Protein AF-A0A7S3NAG6-F1 (afdb_monomer)

Sequence (124 aa):
NKHPSMSYQGVNFAGDEFSNVSKESVNAVTWGIFPSQEVVQPTVVDHTAFFIWSEELFGSIKNDWMSIYERDSHSYKIVKHFHDTYYLVNLVENDFVKGDLEEVILSFISENQQTIDAYEQPIE

Solvent-accessible surface area (backbone atoms only — not comparable to full-atom values): 7537 Å² total; per-residue (Å²): 117,100,62,80,55,53,45,40,41,33,35,34,73,88,65,58,73,48,65,81,64,59,70,87,40,70,45,78,79,40,72,50,85,51,90,100,54,74,79,44,63,90,39,67,52,43,48,54,59,49,55,57,49,47,55,53,50,55,48,42,45,59,66,54,62,34,61,78,38,58,84,88,36,71,69,21,50,52,50,49,47,51,55,68,73,42,68,52,73,51,78,43,64,66,41,84,88,79,58,56,64,63,59,54,51,52,50,50,47,67,75,41,42,73,63,53,62,67,65,69,60,83,87,128

Secondary structure (DSSP, 8-state):
---TTEEEEEEETT--EEESS-TT-EEEEEEE--TTS--EEEEEEEHHHHHHHHHHHHHHIIIIITTTS-TTSHHHHHHHHHHHHPEEEEEEE--TTT--HHHHHHHHHHHTHHHHHHH-----

Nearest PDB structures (foldseek):
  8qa4-assembly1_A  TM=9.204E-01  e=7.992E-10  Homo sapiens
  8qa6-assembly1_A  TM=9.156E-01  e=1.532E-09  Homo sapiens
  8qa5-assembly1_A  TM=9.246E-01  e=1.435E-09  Homo sapiens
  6fcx-assembly1_B  TM=9.054E-01  e=2.263E-09  Homo sapiens
  6fcx-assembly1_A  TM=8.622E-01  e=4.938E-09  Homo sapiens

Radius of gyration: 18.41 Å; Cα contacts (8 Å, |Δi|>4): 133; chains: 1; bounding box: 36×36×54 Å

InterPro domains:
  IPR053806 MTHFR, SAM-binding regulatory domain [PF21895] (4-99)

Mean predicted aligned error: 4.41 Å

Foldseek 3Di:
DVQPQKWKWKAAPVGDIDTPDDQQDKAQPDWDDDPPDDIDRPDIDHNPVVVVVVNVVLVCLVPPVLVVDDCPDLSNLVSVCCRHPDMDMDMDRRPPPPDDVPVVVVVVCVVCVVVVVVVPDRDD

pLDDT: mean 92.98, std 7.91, range [56.28, 98.25]

Organism: NCBI:txid151035

Structure (mmCIF, N/CA/C/O backbone):
data_AF-A0A7S3NAG6-F1
#
_entry.id   AF-A0A7S3NAG6-F1
#
loop_
_atom_site.group_PDB
_atom_site.id
_atom_site.type_symbol
_atom_site.label_atom_id
_atom_site.label_alt_id
_atom_site.label_comp_id
_atom_site.label_asym_id
_atom_site.label_entity_id
_atom_site.label_seq_id
_atom_site.pdbx_PDB_ins_code
_atom_site.Cartn_x
_atom_site.Cartn_y
_atom_site.Cartn_z
_atom_site.occupancy
_atom_site.B_iso_or_equiv
_atom_site.auth_seq_id
_atom_site.auth_comp_id
_atom_site.auth_asym_id
_atom_site.auth_atom_id
_atom_site.pdbx_PDB_model_num
ATOM 1 N N . ASN A 1 1 ? 1.826 16.048 11.172 1.00 59.12 1 ASN A N 1
ATOM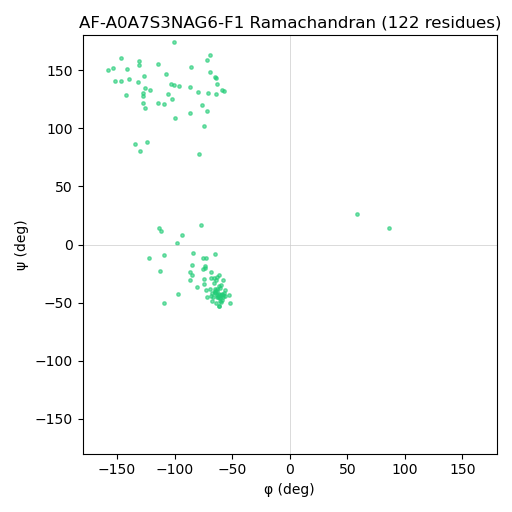 2 C CA . ASN A 1 1 ? 1.139 15.116 10.259 1.00 59.12 1 ASN A CA 1
ATOM 3 C C . ASN A 1 1 ? -0.284 15.635 10.074 1.00 59.12 1 ASN A C 1
ATOM 5 O O . ASN A 1 1 ? -0.927 15.818 11.100 1.00 59.12 1 ASN A O 1
ATOM 9 N N . LYS A 1 2 ? -0.733 15.977 8.850 1.00 76.88 2 LYS A N 1
ATOM 10 C CA . LYS A 1 2 ? -2.092 16.532 8.617 1.00 76.88 2 LYS A CA 1
ATOM 11 C C . LYS A 1 2 ? -3.193 15.518 8.994 1.00 76.88 2 LYS A C 1
ATOM 13 O O . LYS A 1 2 ? -4.246 15.932 9.458 1.00 76.88 2 LYS A O 1
ATOM 18 N N . HIS A 1 3 ? -2.893 14.219 8.899 1.00 87.75 3 HIS A N 1
ATOM 19 C CA . HIS A 1 3 ? -3.796 13.110 9.229 1.00 87.75 3 HIS A CA 1
ATOM 20 C C . HIS A 1 3 ? -3.138 12.195 10.280 1.00 87.75 3 HIS A C 1
ATOM 22 O O . HIS A 1 3 ? -2.383 11.287 9.930 1.00 87.75 3 HIS A O 1
ATOM 28 N N . PRO A 1 4 ? -3.306 12.476 11.586 1.00 90.38 4 PRO A N 1
ATOM 29 C CA . PRO A 1 4 ? -2.617 11.741 12.649 1.00 90.38 4 PRO A CA 1
ATOM 30 C C . PRO A 1 4 ? -3.172 10.329 12.889 1.00 90.38 4 PRO A C 1
ATOM 32 O O . PRO A 1 4 ? -2.468 9.512 13.473 1.00 90.38 4 PRO A O 1
ATOM 35 N N . SER A 1 5 ? -4.404 10.050 12.459 1.00 94.00 5 SER A N 1
ATOM 36 C CA . SER A 1 5 ? -5.065 8.746 12.585 1.00 94.00 5 SER A CA 1
ATOM 37 C C . SER A 1 5 ? -4.706 7.769 11.462 1.00 94.00 5 SER A C 1
ATOM 39 O O . SER A 1 5 ? -5.038 6.591 11.555 1.00 94.00 5 SER A O 1
ATOM 41 N N . MET A 1 6 ? -3.987 8.211 10.429 1.00 94.69 6 MET A N 1
ATOM 42 C CA . MET A 1 6 ? -3.604 7.351 9.316 1.00 94.69 6 MET A CA 1
ATOM 43 C C . MET A 1 6 ? -2.303 6.596 9.571 1.00 94.69 6 MET A C 1
ATOM 45 O O . MET A 1 6 ? -1.284 7.177 9.956 1.00 94.69 6 MET A O 1
ATOM 49 N N . SER A 1 7 ? -2.313 5.311 9.241 1.00 95.56 7 SER A N 1
ATOM 50 C CA . SER A 1 7 ? -1.119 4.495 9.045 1.00 95.56 7 SER A CA 1
ATOM 51 C C . SER A 1 7 ? -0.875 4.301 7.553 1.00 95.56 7 SER A C 1
ATOM 53 O O . SER A 1 7 ? -1.814 4.060 6.799 1.00 95.56 7 SER A O 1
ATOM 55 N N . TYR A 1 8 ? 0.378 4.393 7.121 1.00 95.25 8 TYR A N 1
ATOM 56 C CA . TYR A 1 8 ? 0.769 4.158 5.741 1.00 95.25 8 TYR A CA 1
ATOM 57 C C . TYR A 1 8 ? 2.099 3.422 5.652 1.00 95.25 8 TYR A C 1
ATOM 59 O O . TYR A 1 8 ? 2.982 3.568 6.498 1.00 95.25 8 TYR A O 1
ATOM 67 N N . GLN A 1 9 ? 2.230 2.663 4.574 1.00 96.62 9 GLN A N 1
ATOM 68 C CA . GLN A 1 9 ? 3.449 1.990 4.157 1.00 96.62 9 GLN A CA 1
ATOM 69 C C . GLN A 1 9 ? 3.476 1.961 2.630 1.00 96.62 9 GLN A C 1
ATOM 71 O O . GLN A 1 9 ? 2.438 1.775 1.992 1.00 96.62 9 GLN A O 1
ATOM 76 N N . GLY A 1 10 ? 4.644 2.157 2.039 1.00 97.19 10 GLY A N 1
ATOM 77 C CA . GLY A 1 10 ? 4.810 2.125 0.599 1.00 97.19 10 GLY A CA 1
ATOM 78 C C . GLY A 1 10 ? 6.220 1.746 0.190 1.00 97.19 10 GLY A C 1
ATOM 79 O O . GLY A 1 10 ? 7.174 1.974 0.934 1.00 97.19 10 GLY A O 1
ATOM 80 N N . VAL A 1 11 ? 6.321 1.138 -0.986 1.00 97.81 11 VAL A N 1
ATOM 81 C CA . VAL A 1 11 ? 7.568 0.612 -1.540 1.00 97.81 11 VAL A CA 1
ATOM 82 C C . VAL A 1 11 ? 7.530 0.625 -3.060 1.00 97.81 11 VAL A C 1
ATOM 84 O O . VAL A 1 11 ? 6.493 0.329 -3.656 1.00 97.81 11 VAL A O 1
ATOM 87 N N . ASN A 1 12 ? 8.645 0.972 -3.693 1.00 96.88 12 ASN A N 1
ATOM 88 C CA . ASN A 1 12 ? 8.818 0.819 -5.138 1.00 96.88 12 ASN A CA 1
ATOM 89 C C . ASN A 1 12 ? 9.638 -0.438 -5.465 1.00 9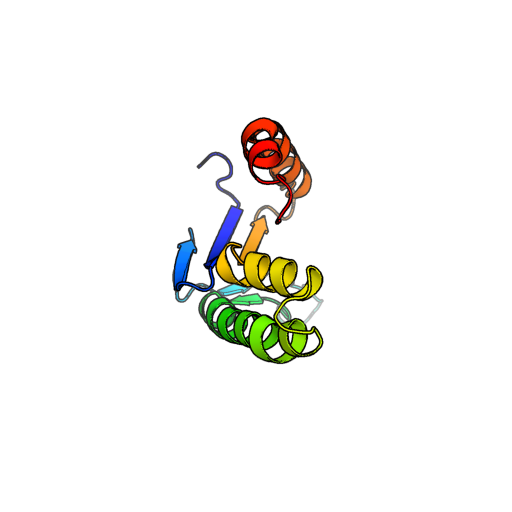6.88 12 ASN A C 1
ATOM 91 O O . ASN A 1 12 ? 10.197 -1.090 -4.584 1.00 96.88 12 ASN A O 1
ATOM 95 N N . PHE A 1 13 ? 9.767 -0.756 -6.751 1.00 95.56 13 PHE A N 1
ATOM 96 C CA . PHE A 1 13 ? 10.580 -1.893 -7.187 1.00 95.56 13 PHE A CA 1
ATOM 97 C C . PHE A 1 13 ? 12.071 -1.770 -6.816 1.00 95.56 13 PHE A C 1
ATOM 99 O O . PHE A 1 13 ? 12.754 -2.781 -6.658 1.00 95.56 13 PHE A O 1
ATOM 106 N N . ALA A 1 14 ? 12.591 -0.548 -6.663 1.00 94.56 14 ALA A N 1
ATOM 107 C CA . ALA A 1 14 ? 13.973 -0.318 -6.244 1.00 94.56 14 ALA A CA 1
ATOM 108 C C . ALA A 1 14 ? 14.217 -0.642 -4.755 1.00 94.56 14 ALA A C 1
ATOM 110 O O . ALA A 1 14 ? 15.374 -0.727 -4.341 1.00 94.56 14 ALA A O 1
ATOM 111 N N . GLY A 1 15 ? 13.151 -0.855 -3.974 1.00 93.25 15 GLY A N 1
ATOM 112 C CA . GLY A 1 15 ? 13.212 -1.105 -2.535 1.00 93.25 15 GLY A CA 1
ATOM 113 C C . GLY A 1 15 ? 13.228 0.168 -1.686 1.00 93.25 15 GLY A C 1
ATOM 114 O O . GLY A 1 15 ? 13.550 0.100 -0.504 1.00 93.25 15 GLY A O 1
ATOM 115 N N . ASP A 1 16 ? 12.895 1.328 -2.258 1.00 96.06 16 ASP A N 1
ATOM 116 C CA . ASP A 1 16 ? 12.742 2.567 -1.498 1.00 96.06 16 ASP A CA 1
ATOM 117 C C . ASP A 1 16 ? 11.457 2.493 -0.661 1.00 96.06 16 ASP A C 1
ATOM 119 O O . ASP A 1 16 ? 10.351 2.436 -1.202 1.00 96.06 16 ASP A O 1
ATOM 123 N N . GLU A 1 17 ? 11.603 2.487 0.666 1.00 95.00 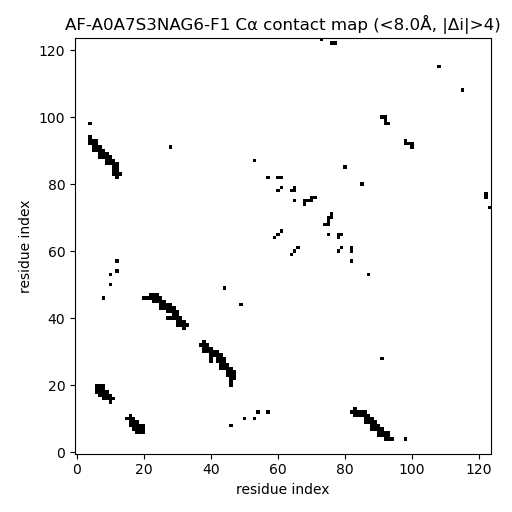17 GLU A N 1
ATOM 124 C CA . GLU A 1 17 ? 10.499 2.337 1.621 1.00 95.00 17 GLU A CA 1
ATOM 125 C C . GLU A 1 17 ? 10.079 3.692 2.223 1.00 95.00 17 GLU A C 1
ATOM 127 O O . GLU A 1 17 ? 10.914 4.480 2.674 1.00 95.00 17 GLU A O 1
ATOM 132 N N . PHE A 1 1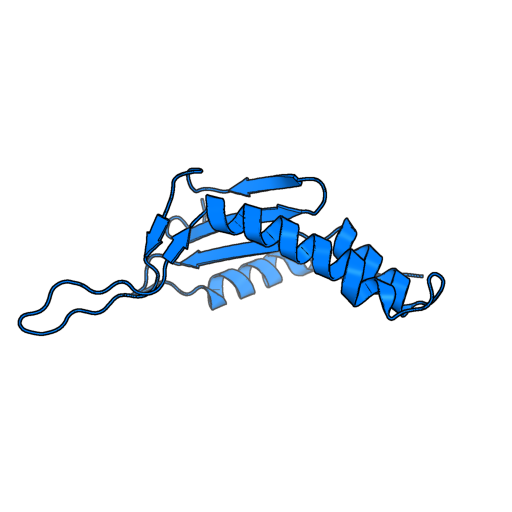8 ? 8.769 3.922 2.341 1.00 94.62 18 PHE A N 1
ATOM 133 C CA . PHE A 1 18 ? 8.185 5.004 3.141 1.00 94.62 18 PHE A CA 1
ATOM 134 C C . PHE A 1 18 ? 7.140 4.439 4.095 1.00 94.62 18 PHE A C 1
ATOM 136 O O . PHE A 1 18 ? 6.253 3.699 3.683 1.00 94.62 18 PHE A O 1
ATOM 143 N N . SER A 1 19 ? 7.211 4.791 5.376 1.00 94.69 19 SER A N 1
ATOM 144 C CA . SER A 1 19 ? 6.280 4.280 6.384 1.00 94.69 19 SER A CA 1
ATOM 145 C C . SER A 1 19 ? 6.206 5.205 7.592 1.00 94.69 19 SER A C 1
ATOM 147 O O . SER A 1 19 ? 7.197 5.845 7.951 1.00 94.69 19 SER A O 1
ATOM 149 N N . ASN A 1 20 ? 5.047 5.239 8.251 1.00 95.12 20 ASN A N 1
ATOM 150 C CA . ASN A 1 20 ? 4.898 5.812 9.591 1.00 95.12 20 ASN A CA 1
ATOM 151 C C . ASN A 1 20 ? 4.583 4.771 10.680 1.00 95.12 20 ASN A C 1
ATOM 153 O O . ASN A 1 20 ? 4.235 5.150 11.799 1.00 95.12 20 ASN A O 1
ATOM 157 N N . VAL A 1 21 ? 4.705 3.481 10.363 1.00 93.19 21 VAL A N 1
ATOM 158 C CA . VAL A 1 21 ? 4.538 2.360 11.298 1.00 93.19 21 VAL A CA 1
ATOM 159 C C . VAL A 1 21 ? 5.859 1.604 11.487 1.00 93.19 21 VAL A C 1
ATOM 161 O O . VAL A 1 21 ? 6.738 1.648 10.625 1.00 93.19 21 VAL A O 1
ATOM 164 N N . SER A 1 22 ? 6.022 0.927 12.629 1.00 92.25 22 SER A N 1
ATOM 165 C CA . SER A 1 22 ? 7.203 0.095 12.908 1.00 92.25 22 SER A CA 1
ATOM 166 C C . SER A 1 22 ? 7.213 -1.188 12.075 1.00 92.25 22 SER A C 1
ATOM 168 O O . SER A 1 22 ? 6.158 -1.661 11.648 1.00 92.25 22 SER A O 1
ATOM 170 N N . LYS A 1 23 ? 8.393 -1.803 11.907 1.00 87.75 23 LYS A N 1
ATOM 171 C CA . LYS A 1 23 ? 8.543 -3.004 11.072 1.00 87.75 23 LYS A CA 1
ATOM 172 C C . LYS A 1 23 ? 7.803 -4.230 11.605 1.00 87.75 23 LYS A C 1
ATOM 174 O O . LYS A 1 23 ? 7.330 -5.063 10.840 1.00 87.75 23 LYS A O 1
ATOM 179 N N . GLU A 1 24 ? 7.642 -4.279 12.918 1.00 91.62 24 GLU A N 1
ATOM 180 C CA . GLU A 1 24 ? 6.958 -5.331 13.664 1.00 91.62 24 GLU A CA 1
ATOM 181 C C . GLU A 1 24 ? 5.477 -4.996 13.919 1.00 91.62 24 GLU A C 1
ATOM 183 O O . GLU A 1 24 ? 4.814 -5.663 14.711 1.00 91.62 24 GLU A O 1
ATOM 188 N N . SER A 1 25 ? 4.958 -3.922 13.308 1.00 92.88 25 SER A N 1
ATOM 189 C CA . SER A 1 25 ? 3.575 -3.490 13.504 1.00 92.88 25 SER A CA 1
ATOM 190 C C . SER A 1 25 ? 2.595 -4.449 12.832 1.00 92.88 25 SER A C 1
ATOM 192 O O . SER A 1 25 ? 2.710 -4.745 11.639 1.00 92.88 25 SER A O 1
ATOM 194 N N . VAL A 1 26 ? 1.584 -4.859 13.597 1.00 95.56 26 VAL A N 1
ATOM 195 C CA . VAL A 1 26 ? 0.423 -5.605 13.112 1.00 95.56 26 VAL A CA 1
ATOM 196 C C . VAL A 1 26 ? -0.827 -4.849 13.540 1.00 95.56 26 VAL A C 1
ATOM 198 O O . VAL A 1 26 ? -1.079 -4.678 14.733 1.00 95.56 26 VAL A O 1
ATOM 201 N N . ASN A 1 27 ? -1.602 -4.383 12.565 1.00 95.69 27 ASN A N 1
ATOM 202 C CA . ASN A 1 27 ? -2.801 -3.586 12.792 1.00 95.69 27 ASN A CA 1
ATOM 203 C C . ASN A 1 27 ? -4.063 -4.394 12.471 1.00 95.69 27 ASN A C 1
ATOM 205 O O . ASN A 1 27 ? -4.236 -4.838 11.339 1.00 95.69 27 ASN A O 1
ATOM 209 N N . ALA A 1 28 ? -4.959 -4.583 13.439 1.00 97.12 28 ALA A N 1
ATOM 210 C CA . ALA A 1 28 ? -6.237 -5.244 13.194 1.00 97.12 28 ALA A CA 1
ATOM 211 C C . ALA A 1 28 ? -7.204 -4.286 12.487 1.00 97.12 28 ALA A C 1
ATOM 213 O O . ALA A 1 28 ? -7.568 -3.249 13.031 1.00 97.12 28 ALA A O 1
ATOM 214 N N . VAL A 1 29 ? -7.652 -4.656 11.285 1.00 96.88 29 VAL A N 1
ATOM 215 C CA . VAL A 1 29 ? -8.547 -3.821 10.454 1.00 96.88 29 VAL A CA 1
ATOM 216 C C . VAL A 1 29 ? -9.962 -4.381 10.355 1.00 96.88 29 VAL A C 1
ATOM 218 O O . VAL A 1 29 ? -10.873 -3.742 9.838 1.00 96.88 29 VAL A O 1
ATOM 221 N N . THR A 1 30 ? -10.177 -5.597 10.845 1.00 97.44 30 THR A N 1
ATOM 222 C CA . THR A 1 30 ? -11.507 -6.188 10.968 1.00 97.44 30 THR A CA 1
ATOM 223 C C . THR A 1 30 ? -11.559 -6.975 12.259 1.00 97.44 30 THR A C 1
ATOM 225 O O . THR A 1 30 ? -10.696 -7.815 12.509 1.00 97.44 30 THR A O 1
ATOM 228 N N . TRP A 1 31 ? -12.579 -6.717 13.072 1.00 97.94 31 TRP A N 1
ATOM 229 C CA . TRP A 1 31 ? -12.824 -7.451 14.304 1.00 97.94 31 TRP A CA 1
ATOM 230 C C . TRP A 1 31 ? -14.321 -7.573 14.589 1.00 97.94 31 TRP A C 1
ATOM 232 O O . TRP A 1 31 ? -15.140 -6.824 14.057 1.00 97.94 31 TRP A O 1
ATOM 242 N N . GLY A 1 32 ? -14.682 -8.532 15.436 1.00 97.69 32 GLY A N 1
ATOM 243 C CA . GLY A 1 32 ? -16.053 -8.793 15.851 1.00 97.69 32 GLY A CA 1
ATOM 244 C C . GLY A 1 32 ? -16.144 -9.127 17.334 1.00 97.69 32 GLY A C 1
ATOM 245 O O . GLY A 1 32 ? -15.282 -9.815 17.886 1.00 97.69 32 GLY A O 1
ATOM 246 N N . ILE A 1 33 ? -17.210 -8.635 17.968 1.00 97.88 33 ILE A N 1
ATOM 247 C CA . ILE A 1 33 ? -17.548 -8.899 19.369 1.00 97.88 33 ILE A CA 1
ATOM 248 C C . ILE A 1 33 ? -18.850 -9.694 19.395 1.00 97.88 33 ILE A C 1
ATOM 250 O O . ILE A 1 33 ? -19.873 -9.224 18.893 1.00 97.88 33 ILE A O 1
ATOM 254 N N . PHE A 1 34 ? -18.819 -10.885 19.992 1.00 97.62 34 PHE A N 1
ATOM 255 C CA . PHE A 1 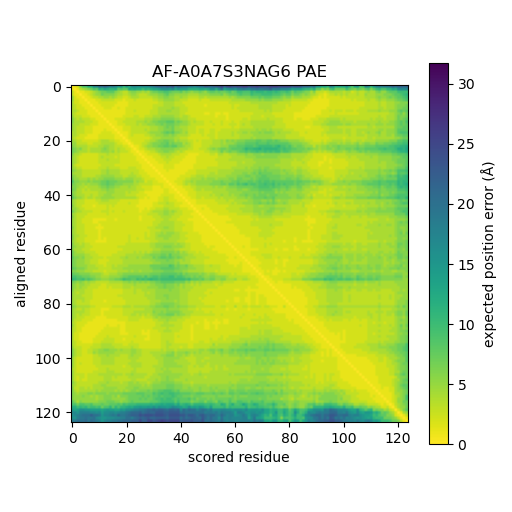34 ? -19.962 -11.794 20.038 1.00 97.62 34 PHE A CA 1
ATOM 256 C C . PHE A 1 34 ? -20.271 -12.217 21.483 1.00 97.62 34 PHE A C 1
ATOM 258 O O . PHE A 1 34 ? -19.349 -12.378 22.285 1.00 97.62 34 PHE A O 1
ATOM 265 N N . PRO A 1 35 ? -21.553 -12.408 21.854 1.00 98.25 35 PRO A N 1
ATOM 266 C CA . PRO A 1 35 ? -21.916 -12.848 23.198 1.00 98.25 35 PRO A CA 1
ATOM 267 C C . PRO A 1 35 ? -21.250 -14.176 23.570 1.00 98.25 35 PRO A C 1
ATOM 269 O O . PRO A 1 35 ? -21.313 -15.139 22.807 1.00 98.25 35 PRO A O 1
ATOM 272 N N . SER A 1 36 ? -20.655 -14.231 24.766 1.00 96.75 36 SER A N 1
ATOM 273 C CA . SER A 1 36 ? -20.010 -15.434 25.315 1.00 96.75 36 SER A CA 1
ATOM 274 C C . SER A 1 36 ? -18.874 -16.007 24.451 1.00 96.75 36 SER A C 1
ATOM 276 O O . SER A 1 36 ? -18.591 -17.200 24.535 1.00 96.75 36 SER A O 1
ATOM 278 N N . GLN A 1 37 ? -18.221 -15.171 23.639 1.00 96.88 37 GLN A N 1
ATOM 279 C CA . GLN A 1 37 ? -17.052 -15.534 22.835 1.00 96.88 37 GLN A CA 1
ATOM 280 C C . GLN A 1 37 ? -15.928 -14.510 23.025 1.00 96.88 37 GLN A C 1
ATOM 282 O O . GLN A 1 37 ? -16.170 -13.373 23.433 1.00 96.88 37 GLN A O 1
ATOM 287 N N . GLU A 1 38 ? -14.695 -14.920 22.737 1.00 97.50 38 GLU A N 1
ATOM 288 C CA . GLU A 1 38 ? -13.550 -14.009 22.679 1.00 97.50 38 GLU A CA 1
ATOM 289 C C . GLU A 1 38 ? -13.649 -13.071 21.466 1.00 97.50 38 GLU A C 1
ATOM 291 O O . GLU A 1 38 ? -14.408 -13.311 20.523 1.00 97.50 38 GLU A O 1
ATOM 296 N N . VAL A 1 39 ? -12.878 -11.982 21.494 1.00 97.19 39 VAL A N 1
ATOM 297 C CA . VAL A 1 39 ? -12.777 -11.060 20.357 1.00 97.19 39 VAL A CA 1
ATOM 298 C C . VAL A 1 39 ? -12.159 -11.790 19.169 1.00 97.19 39 VAL A C 1
ATOM 300 O O . VAL A 1 39 ? -11.098 -12.399 19.293 1.00 97.19 39 VAL A O 1
ATOM 303 N N . VAL A 1 40 ? -12.799 -11.694 18.005 1.00 97.62 40 VAL A N 1
ATOM 304 C CA . VAL A 1 40 ? -12.303 -12.300 16.764 1.00 97.62 40 VAL A CA 1
ATOM 305 C C . VAL A 1 40 ? -11.745 -11.201 15.871 1.00 97.62 40 VAL A C 1
ATOM 307 O O . VAL A 1 40 ? -12.443 -10.227 15.618 1.00 97.62 40 VAL A O 1
ATOM 310 N N . GLN A 1 41 ? -10.521 -11.362 15.368 1.00 96.88 41 GLN A N 1
ATOM 311 C CA . GLN A 1 41 ? -9.853 -10.408 14.471 1.00 96.88 41 GLN A CA 1
ATOM 312 C C . GLN A 1 41 ? -9.286 -11.128 13.234 1.00 96.88 41 GLN A C 1
ATOM 314 O O . GLN A 1 41 ? -8.114 -11.498 13.213 1.00 96.88 41 GLN A O 1
ATOM 319 N N . PRO A 1 42 ? -10.115 -11.420 12.215 1.00 95.81 42 PRO A N 1
ATOM 320 C CA . PRO A 1 42 ? -9.706 -12.290 11.112 1.00 95.81 42 PRO A CA 1
ATOM 321 C C . PRO A 1 42 ? -8.749 -11.620 10.118 1.00 95.81 42 PRO A C 1
ATOM 323 O O . PRO A 1 42 ? -8.047 -12.327 9.399 1.00 95.81 42 PRO A O 1
ATOM 326 N N . THR A 1 43 ? -8.718 -10.284 10.071 1.00 96.69 43 THR A N 1
ATOM 327 C CA . THR A 1 43 ? -7.947 -9.529 9.076 1.00 96.69 43 THR A CA 1
ATOM 328 C C . THR A 1 43 ? -7.052 -8.505 9.755 1.00 96.69 43 THR A C 1
ATOM 330 O O . THR A 1 43 ? -7.515 -7.670 10.539 1.00 96.69 43 THR A O 1
ATOM 333 N N . VAL A 1 44 ? -5.770 -8.546 9.400 1.00 96.81 44 VAL A N 1
ATOM 334 C CA . VAL A 1 44 ? -4.745 -7.627 9.886 1.00 96.81 44 VAL A CA 1
ATOM 335 C C . VAL A 1 44 ? -3.943 -7.060 8.721 1.00 96.81 44 VAL A C 1
ATOM 337 O O . VAL A 1 44 ? -3.812 -7.692 7.674 1.00 96.81 44 VAL A O 1
ATOM 340 N N . VAL A 1 45 ? -3.376 -5.880 8.929 1.00 96.31 45 VAL A N 1
ATOM 341 C CA . VAL A 1 45 ? -2.296 -5.327 8.120 1.00 96.31 45 VAL A CA 1
ATOM 342 C C . VAL A 1 45 ? -0.997 -5.573 8.872 1.00 96.31 45 VAL A C 1
ATOM 344 O O . VAL A 1 45 ? -0.752 -4.965 9.912 1.00 96.31 45 VAL A O 1
ATOM 347 N N . ASP A 1 46 ? -0.188 -6.485 8.347 1.00 96.44 46 ASP A N 1
ATOM 348 C CA . ASP A 1 46 ? 1.151 -6.794 8.842 1.00 96.44 46 ASP A CA 1
ATOM 349 C C . ASP A 1 46 ? 2.189 -6.125 7.931 1.00 96.44 46 ASP A C 1
ATOM 351 O O . ASP A 1 46 ? 2.170 -6.288 6.706 1.00 96.44 46 ASP A O 1
ATOM 355 N N . HIS A 1 47 ? 3.076 -5.334 8.533 1.00 92.62 47 HIS A N 1
ATOM 356 C CA . HIS A 1 47 ? 4.072 -4.561 7.799 1.00 92.62 47 HIS A CA 1
ATOM 357 C C . HIS A 1 47 ? 5.152 -5.436 7.150 1.00 92.62 47 HIS A C 1
ATOM 359 O O . HIS A 1 47 ? 5.567 -5.178 6.023 1.00 92.62 47 HIS A O 1
ATOM 365 N N . THR A 1 48 ? 5.583 -6.499 7.831 1.00 93.94 48 THR A N 1
ATOM 366 C CA . THR A 1 48 ? 6.560 -7.450 7.285 1.00 93.94 48 THR A CA 1
ATOM 367 C C . THR A 1 48 ? 5.938 -8.239 6.136 1.00 93.94 48 THR A C 1
ATOM 369 O O . THR A 1 48 ? 6.548 -8.373 5.074 1.00 93.94 48 THR A O 1
ATOM 372 N N . ALA A 1 49 ? 4.698 -8.704 6.309 1.00 95.38 49 ALA A N 1
ATOM 373 C CA . ALA A 1 49 ? 3.980 -9.421 5.260 1.00 95.38 49 ALA A CA 1
ATOM 374 C C . ALA A 1 49 ? 3.769 -8.556 4.007 1.00 95.38 49 ALA A C 1
ATOM 376 O O . ALA A 1 49 ? 3.856 -9.068 2.894 1.00 95.38 49 ALA A O 1
ATOM 377 N N . PHE A 1 50 ? 3.536 -7.249 4.168 1.00 96.31 50 PHE A N 1
ATOM 378 C CA . PHE A 1 50 ? 3.362 -6.329 3.044 1.00 96.31 50 PHE A CA 1
ATOM 379 C C . PHE A 1 50 ? 4.588 -6.243 2.131 1.00 96.31 50 PHE A C 1
ATOM 381 O O . PHE A 1 50 ? 4.415 -6.258 0.916 1.00 96.31 50 PHE A O 1
ATOM 388 N N . PHE A 1 51 ? 5.806 -6.176 2.677 1.00 94.25 51 PHE A N 1
ATOM 389 C CA . PHE A 1 51 ? 7.013 -6.121 1.841 1.00 94.25 51 PHE A CA 1
ATOM 390 C C . PHE A 1 51 ? 7.356 -7.465 1.204 1.00 94.25 51 PHE A C 1
ATOM 392 O O . PHE A 1 51 ? 7.804 -7.505 0.066 1.00 94.25 51 PHE A O 1
ATOM 399 N N . ILE A 1 52 ? 7.097 -8.578 1.894 1.00 95.38 52 ILE A N 1
ATOM 400 C CA . ILE A 1 52 ? 7.230 -9.902 1.268 1.00 95.38 52 ILE A CA 1
ATOM 401 C C . ILE A 1 52 ? 6.266 -9.997 0.078 1.00 95.38 52 ILE A C 1
ATOM 403 O O . ILE A 1 52 ? 6.651 -10.384 -1.022 1.00 95.38 52 ILE A O 1
ATOM 407 N N . TRP A 1 53 ? 5.018 -9.573 0.279 1.00 96.94 53 TRP A N 1
ATOM 408 C CA . TRP A 1 53 ? 4.018 -9.563 -0.780 1.00 96.94 53 TRP A CA 1
ATOM 409 C C . TRP A 1 53 ? 4.351 -8.579 -1.913 1.00 96.94 53 TRP A C 1
ATOM 411 O O . TRP A 1 53 ? 4.050 -8.859 -3.073 1.00 96.94 53 TRP A O 1
ATOM 421 N N . SER A 1 54 ? 4.988 -7.439 -1.625 1.00 96.56 54 SER A N 1
ATOM 422 C CA . SER A 1 54 ? 5.370 -6.482 -2.667 1.00 96.56 54 SER A CA 1
ATOM 423 C C . SER A 1 54 ? 6.416 -7.064 -3.620 1.00 96.56 54 SER A C 1
ATOM 425 O O . SER A 1 54 ? 6.288 -6.888 -4.832 1.00 96.56 54 SER A O 1
ATOM 427 N N . GLU A 1 55 ? 7.402 -7.807 -3.108 1.00 95.94 55 GLU A N 1
ATOM 428 C CA . GLU A 1 55 ? 8.386 -8.518 -3.932 1.00 95.94 55 GLU A CA 1
ATOM 429 C C . GLU A 1 55 ? 7.706 -9.524 -4.873 1.00 95.94 55 GLU A C 1
ATOM 431 O O . GLU A 1 55 ? 8.026 -9.582 -6.065 1.00 95.94 55 GLU A O 1
ATOM 436 N N . GLU A 1 56 ? 6.723 -10.272 -4.364 1.00 96.69 56 GLU A N 1
ATOM 437 C CA . GLU A 1 56 ? 5.922 -11.206 -5.160 1.00 96.69 56 GLU A CA 1
ATOM 438 C C . GLU A 1 56 ? 5.099 -10.486 -6.239 1.00 96.69 56 GLU A C 1
ATOM 440 O O . GLU A 1 56 ? 5.067 -10.927 -7.394 1.00 96.69 56 GLU A O 1
ATOM 445 N N . LEU A 1 57 ? 4.465 -9.358 -5.899 1.00 96.56 57 LEU A N 1
ATOM 446 C CA . LEU A 1 57 ? 3.686 -8.551 -6.837 1.00 96.56 57 LEU A CA 1
ATOM 447 C C . LEU A 1 57 ? 4.563 -8.019 -7.975 1.00 96.56 57 LEU A C 1
ATOM 449 O O . LEU A 1 57 ? 4.238 -8.227 -9.146 1.00 96.56 57 LEU A O 1
ATOM 453 N N . PHE A 1 58 ? 5.678 -7.356 -7.656 1.00 97.06 58 PHE A N 1
ATOM 454 C CA . PHE A 1 58 ? 6.582 -6.824 -8.678 1.00 97.06 58 PHE A CA 1
ATOM 455 C C . PHE A 1 58 ? 7.188 -7.946 -9.528 1.00 97.06 58 PHE A C 1
ATOM 457 O O . PHE A 1 58 ? 7.246 -7.837 -10.756 1.00 97.06 58 PHE A O 1
ATOM 464 N N . GLY A 1 59 ? 7.548 -9.071 -8.901 1.00 96.25 59 GLY A N 1
ATOM 465 C CA . GLY A 1 59 ? 7.969 -10.280 -9.602 1.00 96.25 59 GLY A CA 1
ATOM 466 C C . GLY A 1 59 ? 6.919 -10.780 -10.599 1.00 96.25 59 GLY A C 1
ATOM 467 O O . GLY A 1 59 ? 7.266 -11.079 -11.741 1.00 96.25 59 GLY A O 1
ATOM 468 N N . SER A 1 60 ? 5.644 -10.809 -10.208 1.00 96.69 60 SER A N 1
ATOM 469 C CA . SER A 1 60 ? 4.529 -11.243 -11.065 1.00 96.69 60 SER A CA 1
ATOM 470 C C . SER A 1 60 ? 4.286 -10.273 -12.223 1.00 96.69 60 SER A C 1
ATOM 472 O O . SER A 1 60 ? 4.121 -10.691 -13.369 1.00 96.69 60 SER A O 1
ATOM 474 N N . ILE A 1 61 ? 4.352 -8.960 -11.976 1.00 96.19 61 ILE A N 1
ATOM 475 C CA . ILE A 1 61 ? 4.242 -7.954 -13.042 1.00 96.19 61 ILE A CA 1
ATOM 476 C C . ILE A 1 61 ? 5.337 -8.186 -14.096 1.00 96.19 61 ILE A C 1
ATOM 478 O O . ILE A 1 61 ? 5.061 -8.211 -15.296 1.00 96.19 61 ILE A O 1
ATOM 482 N N . LYS A 1 62 ? 6.577 -8.423 -13.663 1.00 94.62 62 LYS A N 1
ATOM 483 C CA . LYS A 1 62 ? 7.708 -8.641 -14.570 1.00 94.62 62 LYS A CA 1
ATOM 484 C C . LYS A 1 62 ? 7.672 -9.986 -15.293 1.00 94.62 62 LYS A C 1
ATOM 486 O O . LYS A 1 62 ? 7.964 -10.046 -16.486 1.00 94.62 62 LYS A O 1
ATOM 491 N N . ASN A 1 63 ? 7.385 -11.068 -14.578 1.00 95.94 63 ASN A N 1
ATOM 492 C CA . ASN A 1 63 ? 7.514 -12.422 -15.114 1.00 95.94 63 ASN A CA 1
ATOM 493 C C . ASN A 1 63 ? 6.253 -12.879 -15.851 1.00 95.94 63 ASN A C 1
ATOM 495 O O . ASN A 1 63 ? 6.364 -13.609 -16.837 1.00 95.94 63 ASN A O 1
ATOM 499 N N . ASP A 1 64 ? 5.082 -12.398 -15.435 1.00 96.00 64 ASP A N 1
ATOM 500 C CA . ASP A 1 64 ? 3.799 -12.853 -15.964 1.00 96.00 64 ASP A CA 1
ATOM 501 C C . ASP A 1 64 ? 3.151 -11.775 -16.835 1.00 96.00 64 ASP A C 1
ATOM 503 O O . ASP A 1 64 ? 2.779 -12.041 -17.973 1.00 96.00 64 ASP A O 1
ATOM 507 N N . TRP A 1 65 ? 3.039 -10.533 -16.352 1.00 95.94 65 TRP A N 1
ATOM 508 C CA . TRP A 1 65 ? 2.280 -9.508 -17.085 1.00 95.94 65 TRP A CA 1
ATOM 509 C C . TRP A 1 65 ? 3.075 -8.878 -18.221 1.00 95.94 65 TRP A C 1
ATOM 511 O O . TRP A 1 65 ? 2.514 -8.562 -19.262 1.00 95.94 65 TRP A O 1
ATOM 521 N N . MET A 1 66 ? 4.379 -8.677 -18.057 1.00 96.25 66 MET A N 1
ATOM 522 C CA . MET A 1 66 ? 5.213 -8.175 -19.149 1.00 96.25 66 MET A CA 1
ATOM 523 C C . MET A 1 66 ? 5.470 -9.256 -20.204 1.00 96.25 66 MET A C 1
ATOM 525 O O . MET A 1 66 ? 5.628 -8.934 -21.378 1.00 96.25 66 MET A O 1
ATOM 529 N N . SER A 1 67 ? 5.501 -10.537 -19.819 1.00 95.69 67 SER A N 1
ATOM 530 C CA . SER A 1 67 ? 5.893 -11.628 -20.721 1.00 95.69 67 SER A CA 1
ATOM 531 C C . SER A 1 67 ? 4.843 -11.983 -21.776 1.00 95.69 67 SER A C 1
ATOM 533 O O . SER A 1 67 ? 5.202 -12.563 -22.801 1.00 95.69 67 SER A O 1
ATOM 535 N N . ILE A 1 68 ? 3.576 -11.595 -21.582 1.00 96.94 68 ILE A N 1
ATOM 536 C CA . ILE A 1 68 ? 2.512 -11.783 -22.585 1.00 96.94 68 ILE A CA 1
ATOM 537 C C . ILE A 1 68 ? 2.602 -10.799 -23.761 1.00 96.94 68 ILE A C 1
ATOM 539 O O . ILE A 1 68 ? 1.912 -10.988 -24.762 1.00 96.94 68 ILE A O 1
ATOM 543 N N . TYR A 1 69 ? 3.431 -9.757 -23.656 1.00 97.25 69 TYR A N 1
ATOM 544 C CA . TYR A 1 69 ? 3.592 -8.739 -24.690 1.00 97.25 69 TYR A CA 1
ATOM 545 C C . TYR A 1 69 ? 4.935 -8.878 -25.410 1.00 97.25 69 TYR A C 1
ATOM 547 O O . TYR A 1 69 ? 5.960 -9.224 -24.820 1.00 97.25 69 TYR A O 1
ATOM 555 N N . GLU A 1 70 ? 4.957 -8.544 -26.702 1.00 96.81 70 GLU A N 1
ATOM 556 C CA . GLU A 1 70 ? 6.212 -8.411 -27.443 1.00 96.81 70 GLU A CA 1
ATOM 557 C C . GLU A 1 70 ? 7.056 -7.275 -26.847 1.00 96.81 70 GLU A C 1
ATOM 559 O O . GLU A 1 70 ? 6.527 -6.208 -26.530 1.00 96.81 70 GLU A O 1
ATOM 564 N N . ARG A 1 71 ? 8.372 -7.483 -26.717 1.00 91.88 71 ARG A N 1
ATOM 565 C CA . ARG A 1 71 ? 9.272 -6.589 -25.959 1.00 91.88 71 ARG A CA 1
ATOM 566 C C . ARG A 1 71 ? 9.296 -5.137 -26.440 1.00 91.88 71 ARG A C 1
ATOM 568 O O . ARG A 1 71 ? 9.497 -4.242 -25.628 1.00 91.88 71 ARG A O 1
ATOM 575 N N . ASP A 1 72 ? 9.080 -4.908 -27.731 1.00 93.19 72 ASP A N 1
ATOM 576 C CA . ASP A 1 72 ? 9.091 -3.566 -28.326 1.00 93.19 72 ASP A CA 1
ATOM 577 C C . ASP A 1 72 ? 7.679 -2.979 -28.495 1.00 93.19 72 ASP A C 1
ATOM 579 O O . ASP A 1 72 ? 7.515 -1.863 -28.989 1.00 93.19 72 ASP A O 1
ATOM 583 N N . SER A 1 73 ? 6.641 -3.713 -28.076 1.00 96.12 73 SER A N 1
ATOM 584 C CA . SER A 1 73 ? 5.262 -3.235 -28.147 1.00 96.12 73 SER A CA 1
ATOM 585 C C . SER A 1 73 ? 5.013 -2.089 -27.166 1.00 96.12 73 SER A C 1
ATOM 587 O O . SER A 1 73 ? 5.565 -2.038 -26.064 1.00 96.12 73 SER A O 1
ATOM 589 N N . HIS A 1 74 ? 4.109 -1.185 -27.543 1.00 94.56 74 HIS A N 1
ATOM 590 C CA . HIS A 1 74 ? 3.664 -0.098 -26.672 1.00 94.56 74 HIS A CA 1
ATOM 591 C C . HIS A 1 74 ? 3.098 -0.624 -25.338 1.00 94.56 74 HIS A C 1
ATOM 593 O O . HIS A 1 74 ? 3.409 -0.088 -24.278 1.00 94.56 74 HIS A O 1
ATOM 599 N N . SER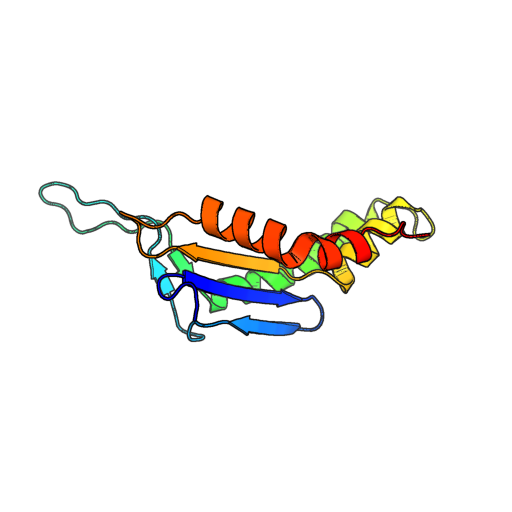 A 1 75 ? 2.358 -1.739 -25.363 1.00 95.25 75 SER A N 1
ATOM 600 C CA . SER A 1 75 ? 1.834 -2.390 -24.156 1.00 95.25 75 SER A CA 1
ATOM 601 C C . SER A 1 75 ? 2.940 -2.862 -23.209 1.00 95.25 75 SER A C 1
ATOM 603 O O . SER A 1 75 ? 2.849 -2.616 -22.008 1.00 95.25 75 SER A O 1
ATOM 605 N N . TYR A 1 76 ? 4.014 -3.471 -23.730 1.00 96.00 76 TYR A N 1
ATOM 606 C CA . TYR A 1 76 ? 5.162 -3.860 -22.905 1.00 96.00 76 TYR A CA 1
ATOM 607 C C . TYR A 1 76 ? 5.815 -2.641 -22.248 1.00 96.00 76 TYR A C 1
ATOM 609 O O . TYR A 1 76 ? 6.096 -2.668 -21.050 1.00 96.00 76 TYR A O 1
ATOM 617 N N . LYS A 1 77 ? 6.026 -1.557 -23.010 1.00 94.94 77 LYS A N 1
ATOM 618 C CA . LYS A 1 77 ? 6.610 -0.313 -22.486 1.00 94.94 77 LYS A CA 1
ATOM 619 C C . LYS A 1 77 ? 5.779 0.281 -21.346 1.00 94.94 77 LYS A C 1
ATOM 621 O O . LYS A 1 77 ? 6.365 0.684 -20.346 1.00 94.94 77 LYS A O 1
ATOM 626 N N . ILE A 1 78 ? 4.447 0.294 -21.465 1.00 93.75 78 ILE A N 1
ATOM 627 C CA . ILE A 1 78 ? 3.548 0.789 -20.408 1.00 93.75 78 ILE A CA 1
ATOM 628 C C . ILE A 1 78 ? 3.703 -0.041 -19.132 1.00 93.75 78 ILE A C 1
ATOM 630 O O . ILE A 1 78 ? 3.947 0.515 -18.064 1.00 93.75 78 ILE A O 1
ATOM 634 N N . VAL A 1 79 ? 3.592 -1.370 -19.230 1.00 95.12 79 VAL A N 1
ATOM 635 C CA . VAL A 1 79 ? 3.676 -2.246 -18.047 1.00 95.12 79 VAL A CA 1
ATOM 636 C C . VAL A 1 79 ? 5.067 -2.170 -17.417 1.00 95.12 79 VAL A C 1
ATOM 638 O O . VAL A 1 79 ? 5.189 -2.124 -16.196 1.00 95.12 79 VAL A O 1
ATOM 641 N N . LYS A 1 80 ? 6.118 -2.089 -18.241 1.00 95.19 80 LYS A N 1
ATOM 642 C CA . LYS A 1 80 ? 7.488 -1.886 -17.770 1.00 95.19 80 LYS A CA 1
ATOM 643 C C . LYS A 1 80 ? 7.653 -0.555 -17.038 1.00 95.19 80 LYS A C 1
ATOM 645 O O . LYS A 1 80 ? 8.288 -0.525 -15.991 1.00 95.19 80 LYS A O 1
ATOM 650 N N . HIS A 1 81 ? 7.112 0.532 -17.585 1.00 93.19 81 HIS A N 1
ATOM 651 C CA . HIS A 1 81 ? 7.157 1.835 -16.932 1.00 93.19 81 HIS A CA 1
ATOM 652 C C . HIS A 1 81 ? 6.458 1.773 -15.573 1.00 93.19 81 HIS A C 1
ATOM 654 O O . HIS A 1 81 ? 7.070 2.119 -14.571 1.00 93.19 81 HIS A O 1
ATOM 660 N N . PHE A 1 82 ? 5.236 1.232 -15.533 1.00 91.50 82 PHE A N 1
ATOM 661 C CA . PHE A 1 82 ? 4.490 1.013 -14.295 1.00 91.50 82 PHE A CA 1
ATOM 662 C C . PHE A 1 82 ? 5.308 0.240 -13.249 1.00 91.50 82 PHE A C 1
ATOM 664 O O . PHE A 1 82 ? 5.445 0.690 -12.117 1.00 91.50 82 PHE A O 1
ATOM 671 N N . HIS A 1 83 ? 5.901 -0.886 -13.645 1.00 95.44 83 HIS A N 1
ATOM 672 C CA . HIS A 1 83 ? 6.743 -1.705 -12.776 1.00 95.44 83 HIS A CA 1
ATOM 673 C C . HIS A 1 83 ? 7.942 -0.935 -12.197 1.00 95.44 83 HIS A C 1
ATOM 675 O O . HIS A 1 83 ? 8.265 -1.088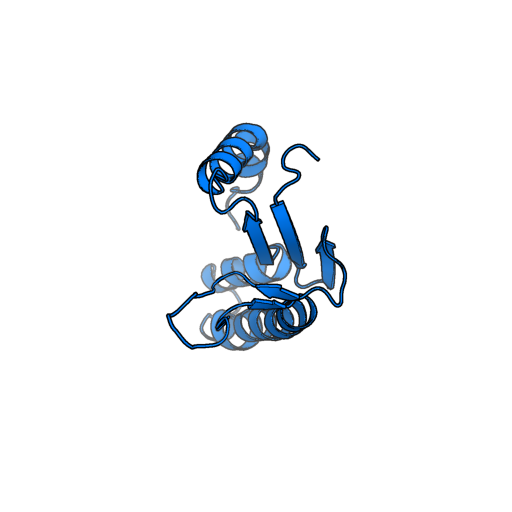 -11.023 1.00 95.44 83 HIS A O 1
ATOM 681 N N . ASP A 1 84 ? 8.619 -0.130 -13.017 1.00 94.62 84 ASP A N 1
ATOM 6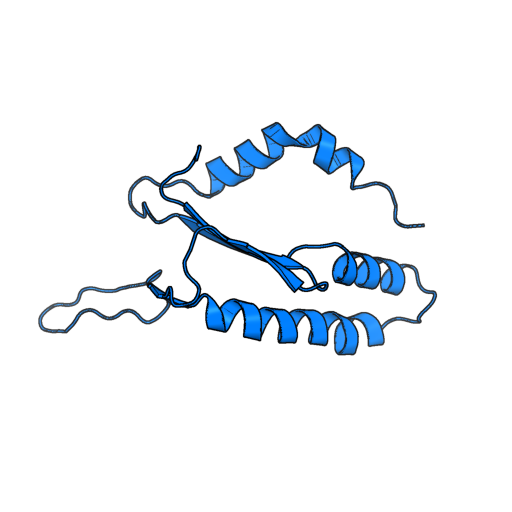82 C CA . ASP A 1 84 ? 9.882 0.504 -12.635 1.00 94.62 84 ASP A CA 1
ATOM 683 C C . ASP A 1 84 ? 9.704 1.817 -11.857 1.00 94.62 84 ASP A C 1
ATOM 685 O O . ASP A 1 84 ? 10.615 2.205 -11.125 1.00 94.62 84 ASP A O 1
ATOM 689 N N . THR A 1 85 ? 8.586 2.532 -12.036 1.00 92.50 85 THR A N 1
ATOM 690 C CA . THR A 1 85 ? 8.425 3.899 -11.507 1.00 92.50 85 THR A CA 1
ATOM 691 C C . THR A 1 85 ? 7.382 4.037 -10.403 1.00 92.50 85 THR A C 1
ATOM 693 O O . THR A 1 85 ? 7.471 4.982 -9.615 1.00 92.50 85 THR A O 1
ATOM 696 N N . TYR A 1 86 ? 6.412 3.124 -10.306 1.00 93.62 86 TYR A N 1
ATOM 697 C CA . TYR A 1 86 ? 5.307 3.269 -9.361 1.00 93.62 86 TYR A CA 1
ATOM 698 C C . TYR A 1 86 ? 5.666 2.735 -7.974 1.00 93.62 86 TYR A C 1
ATOM 700 O O . TYR A 1 86 ? 6.466 1.813 -7.802 1.00 93.62 86 TYR A O 1
ATOM 708 N N . TYR A 1 87 ? 5.005 3.314 -6.975 1.00 95.88 87 TYR A N 1
ATOM 709 C CA . TYR A 1 87 ? 4.989 2.801 -5.614 1.00 95.88 87 TYR A CA 1
ATOM 710 C C . TYR A 1 87 ? 3.736 1.962 -5.401 1.00 95.88 87 TYR A C 1
ATOM 712 O O . TYR A 1 87 ? 2.626 2.371 -5.744 1.00 95.88 87 TYR A O 1
ATOM 720 N N . LEU A 1 88 ? 3.912 0.816 -4.757 1.00 97.44 88 LEU A N 1
ATOM 721 C CA . LEU A 1 88 ? 2.831 0.130 -4.078 1.00 97.44 88 LEU A CA 1
ATOM 722 C C . LEU A 1 88 ? 2.614 0.813 -2.726 1.00 97.44 88 LEU A C 1
ATOM 724 O O . LEU A 1 88 ? 3.574 1.018 -1.986 1.00 97.44 88 LEU A O 1
ATOM 728 N N . VAL A 1 89 ? 1.368 1.137 -2.386 1.00 96.38 89 VAL A N 1
ATOM 729 C CA . VAL A 1 89 ? 1.020 1.833 -1.140 1.00 96.38 89 VAL A CA 1
ATOM 730 C C . VAL A 1 89 ? -0.142 1.121 -0.456 1.00 96.38 89 VAL A C 1
ATOM 732 O O . VAL A 1 89 ? -1.095 0.705 -1.110 1.00 96.38 89 VAL A O 1
ATOM 735 N N . ASN A 1 90 ? -0.076 1.011 0.868 1.00 95.75 90 ASN A N 1
ATOM 736 C CA . ASN A 1 90 ? -1.188 0.615 1.722 1.00 95.75 90 ASN A CA 1
ATOM 737 C C . ASN A 1 90 ? -1.466 1.731 2.738 1.00 95.75 90 ASN A C 1
ATOM 739 O O . ASN A 1 90 ? -0.537 2.252 3.359 1.00 95.75 90 ASN A O 1
ATOM 743 N N . LEU A 1 91 ? -2.741 2.085 2.891 1.00 95.81 91 LEU A N 1
ATOM 744 C CA . LEU A 1 91 ? -3.238 3.137 3.772 1.00 95.81 91 LEU A CA 1
ATOM 745 C C . LEU A 1 91 ? -4.315 2.554 4.690 1.00 95.81 91 LEU A C 1
ATOM 747 O O . LEU A 1 91 ? -5.224 1.869 4.226 1.00 95.81 91 LEU A O 1
ATOM 751 N N . VAL A 1 92 ? -4.242 2.872 5.979 1.00 96.00 92 VAL A N 1
ATOM 752 C CA . VAL A 1 92 ? -5.264 2.523 6.971 1.00 96.00 92 VAL A CA 1
ATOM 753 C C . VAL A 1 92 ? -5.680 3.784 7.711 1.00 96.00 92 VAL A C 1
ATOM 755 O O . VAL A 1 92 ? -4.850 4.439 8.338 1.00 96.00 92 VAL A O 1
ATOM 758 N N . GLU A 1 93 ? -6.968 4.107 7.666 1.00 96.12 93 GLU A N 1
ATOM 759 C CA . GLU A 1 93 ? -7.578 5.105 8.542 1.00 96.12 93 GLU A CA 1
ATOM 760 C C . GLU A 1 93 ? -8.008 4.420 9.847 1.00 96.12 93 GLU A C 1
ATOM 762 O O . GLU A 1 93 ? -8.877 3.549 9.833 1.00 96.12 93 GLU A O 1
ATOM 767 N N . ASN A 1 94 ? -7.362 4.761 10.967 1.00 96.25 94 ASN A N 1
ATOM 768 C CA . ASN A 1 94 ? -7.603 4.088 12.247 1.00 96.25 94 ASN A CA 1
ATOM 769 C C . ASN A 1 94 ? -8.795 4.667 13.026 1.00 96.25 94 ASN A C 1
ATOM 771 O O . ASN A 1 94 ? -9.302 4.000 13.932 1.00 96.25 94 ASN A O 1
ATOM 775 N N . ASP A 1 95 ? -9.264 5.879 12.711 1.00 96.44 95 ASP A N 1
ATOM 776 C CA . ASP A 1 95 ? -10.519 6.387 13.271 1.00 96.44 95 ASP A CA 1
ATOM 777 C C . ASP A 1 95 ? -11.703 5.760 12.522 1.00 96.44 95 ASP A C 1
ATOM 779 O O . ASP A 1 95 ? -12.334 6.374 11.672 1.00 96.44 95 ASP A O 1
ATOM 783 N N . PHE A 1 96 ? -12.033 4.511 12.846 1.00 94.44 96 PHE A N 1
ATOM 784 C CA . PHE A 1 96 ? -13.126 3.778 12.194 1.00 94.44 96 PHE A CA 1
ATOM 785 C C . PHE A 1 96 ? -14.526 4.379 12.445 1.00 94.44 96 PHE A C 1
ATOM 787 O O . PHE A 1 96 ? -15.505 3.906 11.869 1.00 94.44 96 PHE A O 1
ATOM 794 N N . VAL A 1 97 ? -14.649 5.374 13.336 1.00 95.81 97 VAL A N 1
ATOM 795 C CA . VAL A 1 97 ? -15.924 6.029 13.668 1.00 95.81 97 VAL A CA 1
ATOM 796 C C . VAL A 1 97 ? -16.106 7.326 12.884 1.00 95.81 97 VAL A C 1
ATOM 798 O O . VAL A 1 97 ? -17.218 7.611 12.445 1.00 95.81 97 VAL A O 1
ATOM 801 N N . LYS A 1 98 ? -15.051 8.139 12.766 1.00 95.75 98 LYS A N 1
ATOM 802 C CA . LYS A 1 98 ? -15.113 9.484 12.167 1.00 95.75 98 LYS A CA 1
ATOM 803 C C . LYS A 1 98 ? -14.178 9.690 10.983 1.00 95.75 98 LYS A C 1
ATOM 805 O O . LYS A 1 98 ? -14.266 10.732 10.344 1.00 95.75 98 LYS A O 1
ATOM 810 N N . GLY A 1 99 ? -13.252 8.772 10.754 1.00 94.06 99 GLY A N 1
ATOM 811 C CA . GLY A 1 99 ? -12.287 8.852 9.675 1.00 94.06 99 GLY A CA 1
ATOM 812 C C . GLY A 1 99 ? -12.965 8.769 8.313 1.00 94.06 99 GLY A C 1
ATOM 813 O O . GLY A 1 99 ? -13.942 8.043 8.132 1.00 94.06 99 GLY A O 1
ATOM 814 N N . ASP A 1 100 ? -12.416 9.515 7.361 1.00 94.25 100 ASP A N 1
ATOM 815 C CA . ASP A 1 100 ? -12.900 9.583 5.987 1.00 94.25 100 ASP A CA 1
ATOM 816 C C . ASP A 1 100 ? -11.703 9.476 5.037 1.00 94.25 100 ASP A C 1
ATOM 818 O O . ASP A 1 100 ? -11.084 10.463 4.640 1.00 94.25 100 ASP A O 1
ATOM 822 N N . LEU A 1 101 ? -11.321 8.236 4.722 1.00 93.38 101 LEU A N 1
ATOM 823 C CA . LEU A 1 101 ? -10.184 7.980 3.840 1.00 93.38 101 LEU A CA 1
ATOM 824 C C . LEU A 1 101 ? -10.435 8.512 2.419 1.00 93.38 101 LEU A C 1
ATOM 826 O O . LEU A 1 101 ? -9.486 8.905 1.741 1.00 93.38 101 LEU A O 1
ATOM 830 N N . GLU A 1 102 ? -11.692 8.540 1.970 1.00 94.25 102 GLU A N 1
ATOM 831 C CA . GLU A 1 102 ? -12.057 9.046 0.648 1.00 94.25 102 GLU A CA 1
ATOM 832 C C . GLU A 1 102 ? -11.817 10.555 0.563 1.00 94.25 102 GLU A C 1
ATOM 834 O O . GLU A 1 102 ? -11.125 11.003 -0.352 1.00 94.25 102 GLU A O 1
ATOM 839 N N . GLU A 1 103 ? -12.286 11.334 1.544 1.00 94.31 103 GLU A N 1
ATOM 840 C CA . GLU A 1 103 ? -12.019 12.776 1.613 1.00 94.31 103 GLU A CA 1
ATOM 841 C C . GLU A 1 103 ? -10.510 13.062 1.629 1.00 94.31 103 GLU A C 1
ATOM 843 O O . GLU A 1 103 ? -10.030 13.961 0.928 1.00 94.31 103 GLU A O 1
ATOM 848 N N . VAL A 1 104 ? -9.731 12.280 2.382 1.00 92.56 104 VAL A N 1
ATOM 849 C CA . VAL A 1 104 ? -8.272 12.450 2.428 1.00 92.56 104 VAL A CA 1
ATOM 850 C C . VAL A 1 104 ? -7.634 12.195 1.061 1.00 92.56 104 VAL A C 1
ATOM 852 O O . VAL A 1 104 ? -6.802 12.986 0.616 1.00 92.56 104 VAL A O 1
ATOM 855 N N . ILE A 1 105 ? -8.029 11.131 0.361 1.00 93.38 105 ILE A N 1
ATOM 856 C CA . ILE A 1 105 ? -7.493 10.828 -0.972 1.00 93.38 105 ILE A CA 1
ATOM 857 C C . ILE A 1 105 ? -7.919 11.899 -1.986 1.00 93.38 105 ILE A C 1
ATOM 859 O O . ILE A 1 105 ? -7.084 12.387 -2.748 1.00 93.38 105 ILE A O 1
ATOM 863 N N . LEU A 1 106 ? -9.189 12.310 -1.984 1.00 94.56 106 LEU A N 1
ATOM 864 C CA . LEU A 1 106 ? -9.703 13.322 -2.911 1.00 94.56 106 LEU A CA 1
ATOM 865 C C . LEU A 1 106 ? -9.063 14.694 -2.674 1.00 94.56 106 LEU A C 1
ATOM 867 O O . LEU A 1 106 ? -8.688 15.370 -3.634 1.00 94.56 106 LEU A O 1
ATOM 871 N N . SER A 1 107 ? -8.888 15.097 -1.414 1.00 93.62 107 SER A N 1
ATOM 872 C CA . SER A 1 107 ? -8.186 16.339 -1.077 1.00 93.62 107 SER A CA 1
ATOM 873 C C . SER A 1 107 ? -6.715 16.276 -1.479 1.00 93.62 107 SER A C 1
ATOM 875 O O . SER A 1 107 ? -6.224 17.229 -2.077 1.00 93.62 107 SER A O 1
ATOM 877 N N . PHE A 1 108 ? -6.031 15.146 -1.266 1.00 92.50 108 PHE A N 1
ATOM 878 C CA . PHE A 1 108 ? -4.663 14.952 -1.746 1.00 92.50 108 PHE A CA 1
ATOM 879 C C . PHE A 1 108 ? -4.562 15.093 -3.271 1.00 92.50 108 PHE A C 1
ATOM 881 O O . PHE A 1 108 ? -3.696 15.824 -3.753 1.00 92.50 108 PHE A O 1
ATOM 888 N N . ILE A 1 109 ? -5.448 14.444 -4.032 1.00 94.00 109 ILE A N 1
ATOM 889 C CA . ILE A 1 109 ? -5.466 14.546 -5.500 1.00 94.00 109 ILE A CA 1
ATOM 890 C C . ILE A 1 109 ? -5.692 16.000 -5.918 1.00 94.00 109 ILE A C 1
ATOM 892 O O . ILE A 1 109 ? -4.922 16.542 -6.709 1.00 94.00 109 ILE A O 1
ATOM 896 N N . SER A 1 110 ? -6.687 16.666 -5.327 1.00 95.00 110 SER A N 1
ATOM 897 C CA . SER A 1 110 ? -6.994 18.060 -5.647 1.00 95.00 110 SER A CA 1
ATOM 898 C C . SER A 1 110 ? -5.850 19.018 -5.296 1.00 95.00 110 SER A C 1
ATOM 900 O O . SER A 1 110 ? -5.615 19.967 -6.042 1.00 95.00 110 SER A O 1
ATOM 902 N N . GLU A 1 111 ? -5.147 18.805 -4.178 1.00 95.44 111 GLU A N 1
ATOM 903 C CA . GLU A 1 111 ? -3.990 19.616 -3.769 1.00 95.44 111 GLU A CA 1
ATOM 904 C C . GLU A 1 111 ? -2.787 19.417 -4.711 1.00 95.44 111 GLU A C 1
ATOM 906 O O . GLU A 1 111 ? -1.994 20.342 -4.889 1.00 95.44 111 GLU A O 1
ATOM 911 N N . ASN A 1 112 ? -2.658 18.240 -5.336 1.00 94.81 112 ASN A N 1
ATOM 912 C CA . ASN A 1 112 ? -1.490 17.842 -6.131 1.00 94.81 112 ASN A CA 1
ATOM 913 C C . ASN A 1 112 ? -1.782 17.687 -7.636 1.00 94.81 112 ASN A C 1
ATOM 915 O O . ASN A 1 112 ? -0.947 17.149 -8.365 1.00 94.81 112 ASN A O 1
ATOM 919 N N . GLN A 1 113 ? -2.923 18.189 -8.123 1.00 92.69 113 GLN A N 1
ATOM 920 C CA . GLN A 1 113 ? -3.385 17.988 -9.503 1.00 92.69 113 GLN A CA 1
ATOM 921 C C . GLN A 1 113 ? -2.328 18.369 -10.551 1.00 92.69 113 GLN A C 1
ATOM 923 O O . GLN A 1 113 ? -2.068 17.603 -11.468 1.00 92.69 113 GLN A O 1
ATOM 928 N N . GLN A 1 114 ? -1.639 19.503 -10.373 1.00 91.50 114 GLN A N 1
ATOM 929 C CA . GLN A 1 114 ? -0.597 19.950 -11.310 1.00 91.50 114 GLN A CA 1
ATOM 930 C C . GLN A 1 114 ? 0.566 18.956 -11.431 1.00 91.50 114 GLN A C 1
ATOM 932 O O . GLN A 1 114 ? 1.133 18.788 -12.508 1.00 91.50 114 GLN A O 1
ATOM 937 N N . THR A 1 115 ? 0.947 18.319 -10.323 1.00 90.00 115 THR A N 1
ATOM 938 C CA . THR A 1 115 ? 2.010 17.310 -10.306 1.00 90.00 115 THR A CA 1
ATOM 939 C C . THR A 1 115 ? 1.542 16.016 -10.961 1.00 90.00 115 THR A C 1
ATOM 941 O O . THR A 1 115 ? 2.315 15.406 -11.694 1.00 90.00 115 THR A O 1
ATOM 944 N N . ILE A 1 116 ? 0.285 15.628 -10.732 1.00 87.44 116 ILE A N 1
ATOM 945 C CA . ILE A 1 116 ? -0.330 14.448 -11.348 1.00 87.44 116 ILE A CA 1
ATOM 946 C C . ILE A 1 116 ? -0.414 14.633 -12.870 1.00 87.44 116 ILE A C 1
ATOM 948 O O . ILE A 1 116 ? 0.113 13.807 -13.610 1.00 87.44 116 ILE A O 1
ATOM 952 N N . ASP A 1 117 ? -0.945 15.766 -13.338 1.00 87.38 117 ASP A N 1
ATOM 953 C CA . ASP A 1 117 ? -1.088 16.082 -14.769 1.00 87.38 117 ASP A CA 1
ATOM 954 C C . ASP A 1 117 ? 0.264 16.109 -15.503 1.00 87.38 117 ASP A C 1
ATOM 956 O O . ASP A 1 117 ? 0.378 15.720 -16.667 1.00 87.38 117 ASP A O 1
ATOM 960 N N . ALA A 1 118 ? 1.322 16.568 -14.826 1.00 83.12 118 ALA A N 1
ATOM 961 C CA . ALA A 1 118 ? 2.671 16.580 -15.383 1.00 83.12 118 ALA A CA 1
ATOM 962 C C . ALA A 1 118 ? 3.255 15.166 -15.568 1.00 83.12 118 ALA A C 1
ATOM 964 O O . ALA A 1 118 ? 4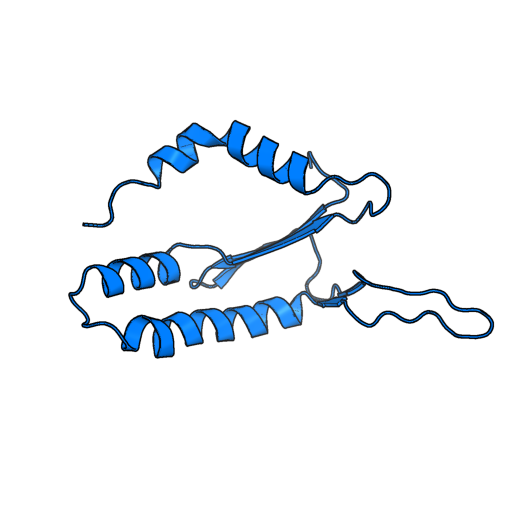.147 14.988 -16.398 1.00 83.12 118 ALA A O 1
ATOM 965 N N . TYR A 1 119 ? 2.767 14.176 -14.814 1.00 74.81 119 TYR A N 1
ATOM 966 C CA . TYR A 1 119 ? 3.219 12.785 -14.883 1.00 74.81 119 TYR A CA 1
ATOM 967 C C . TYR A 1 119 ? 2.482 11.973 -15.964 1.00 74.81 119 TYR A C 1
ATOM 969 O O . TYR A 1 119 ? 3.039 11.013 -16.484 1.00 74.81 119 TYR A O 1
ATOM 977 N N . GLU A 1 120 ? 1.273 12.381 -16.366 1.00 66.62 120 GLU A N 1
ATOM 978 C CA . GLU A 1 120 ? 0.446 11.701 -17.383 1.00 66.62 120 GLU A CA 1
ATOM 979 C C . GLU A 1 120 ? 0.885 11.944 -18.846 1.00 66.62 120 GLU A C 1
ATOM 981 O O . GLU A 1 120 ? 0.126 11.694 -19.786 1.00 66.62 120 GLU A O 1
ATOM 986 N N . GLN A 1 121 ? 2.108 12.425 -19.087 1.00 61.12 121 GLN A N 1
ATOM 987 C CA . GLN A 1 121 ? 2.602 12.576 -20.459 1.00 61.12 121 GLN A CA 1
ATOM 988 C C . GLN A 1 121 ? 2.717 11.203 -21.157 1.00 61.12 121 GLN A C 1
ATOM 990 O O . GLN A 1 121 ? 3.095 10.221 -20.512 1.00 61.12 121 GLN A O 1
ATOM 995 N N . PRO A 1 122 ? 2.413 11.099 -22.468 1.00 61.22 122 PRO A N 1
ATOM 996 C CA . PRO A 1 122 ? 2.390 9.815 -23.163 1.00 61.22 122 PRO A CA 1
ATOM 997 C C . PRO A 1 122 ? 3.738 9.095 -23.093 1.00 61.22 122 PRO A C 1
ATOM 999 O O . PRO A 1 122 ? 4.783 9.676 -23.383 1.00 61.22 122 PRO A O 1
ATOM 1002 N N . ILE A 1 123 ? 3.705 7.804 -22.766 1.00 64.31 123 ILE A N 1
ATOM 1003 C CA . ILE A 1 123 ? 4.872 6.925 -22.871 1.00 64.31 123 ILE A CA 1
ATOM 1004 C C . ILE A 1 123 ? 5.090 6.625 -24.366 1.00 64.31 123 ILE A C 1
ATOM 1006 O O . ILE A 1 123 ? 4.351 5.822 -24.939 1.00 64.31 123 ILE A O 1
ATOM 1010 N N . GLU A 1 124 ? 6.062 7.286 -25.007 1.00 56.28 124 GLU A N 1
ATOM 1011 C CA . GLU A 1 124 ? 6.446 7.055 -26.422 1.00 56.28 124 GLU A CA 1
ATOM 1012 C C . GLU A 1 124 ? 6.979 5.628 -26.705 1.00 56.28 124 GLU A C 1
ATOM 1014 O O . GLU A 1 124 ? 7.864 5.099 -25.988 1.00 56.28 124 GLU A O 1
#